Protein AF-A0A662NVP3-F1 (afdb_monomer_lite)

Radius of gyration: 18.23 Å; chains: 1; bounding box: 46×28×44 Å

Sequence (103 aa):
MEHRLTDYFDVPNTKSGKLTREELERILKKAADLIRTRVDYKYILLLLFLKRLSDEWEKEFEEYVKKLMKEGLDRKTAEQIALQDKKSYTISYPHDYLWRDLR

Foldseek 3Di:
DDDDPVVVDVQPPDVVNDGDPVNVVVSVVVVLVVCVVPDPSVVVVVLVVLQVVLVQLVVLLVVQLVVVVVVVDDSVVSNVVSQVCCVSGPDNDDNCSRPVNVD

pLDDT: mean 82.65, std 12.9, range [39.78, 95.69]

Secondary structure (DSSP, 8-state):
----GGGTS-----TTS---HHHHHHHHHHHHHHHTTTS-HHHHHHHHHHHHHHHHHHHHHHHHHHHHHHTT--HHHHHHHHHH-GGGSSS---GGG-HHHH-

Structure (mmCIF, N/CA/C/O backbone):
data_AF-A0A662NVP3-F1
#
_entry.id   AF-A0A662NVP3-F1
#
loop_
_atom_site.group_PDB
_atom_site.id
_atom_site.type_symbol
_atom_site.label_atom_id
_atom_site.label_alt_id
_atom_site.label_comp_id
_atom_site.label_asym_id
_atom_site.label_entity_id
_atom_site.label_seq_id
_atom_site.pdbx_PDB_ins_code
_atom_site.Cartn_x
_atom_site.Cartn_y
_atom_site.Cartn_z
_atom_site.occupancy
_atom_site.B_iso_or_equiv
_atom_site.auth_seq_id
_atom_site.auth_comp_id
_atom_site.auth_asym_id
_atom_site.auth_atom_id
_atom_site.pdbx_PDB_model_num
ATOM 1 N N . MET A 1 1 ? 11.161 -19.809 3.736 1.00 39.78 1 MET A N 1
ATOM 2 C CA . MET A 1 1 ? 12.378 -19.071 4.130 1.00 39.78 1 MET A CA 1
ATOM 3 C C . MET A 1 1 ? 12.218 -17.649 3.634 1.00 39.78 1 MET A C 1
ATOM 5 O O . MET A 1 1 ? 12.147 -17.456 2.428 1.00 39.78 1 MET A O 1
ATOM 9 N N . GLU A 1 2 ? 12.059 -16.675 4.529 1.00 46.97 2 GLU A N 1
ATOM 10 C CA . GLU A 1 2 ? 12.073 -15.263 4.134 1.00 46.97 2 GLU A CA 1
ATOM 11 C C . GLU A 1 2 ? 13.528 -14.830 3.957 1.00 46.97 2 GLU A C 1
ATOM 13 O O . GLU A 1 2 ? 14.263 -14.685 4.931 1.00 46.97 2 GLU A O 1
ATOM 18 N N . HIS A 1 3 ? 13.958 -14.683 2.707 1.00 50.06 3 HIS A N 1
ATOM 19 C CA . HIS A 1 3 ? 15.279 -14.148 2.402 1.00 50.06 3 HIS A CA 1
ATOM 20 C C . HIS A 1 3 ? 15.259 -12.626 2.547 1.00 50.06 3 HIS A C 1
ATOM 22 O O . HIS A 1 3 ? 14.354 -11.952 2.044 1.00 50.06 3 HIS A O 1
ATOM 28 N N . ARG A 1 4 ? 16.252 -12.076 3.243 1.00 58.44 4 ARG A N 1
ATOM 29 C CA . ARG A 1 4 ? 16.399 -10.634 3.438 1.00 58.44 4 ARG A CA 1
ATOM 30 C C . ARG A 1 4 ? 17.073 -10.026 2.214 1.00 58.44 4 ARG A C 1
ATOM 32 O O . ARG A 1 4 ? 17.847 -10.674 1.520 1.00 58.44 4 ARG A O 1
ATOM 39 N N . LEU A 1 5 ? 16.813 -8.744 1.954 1.00 56.41 5 LEU A N 1
ATOM 40 C CA . LEU A 1 5 ? 17.448 -8.023 0.840 1.00 56.41 5 LEU A CA 1
ATOM 41 C C . LEU A 1 5 ? 18.988 -8.066 0.917 1.00 56.41 5 LEU A C 1
ATOM 43 O O . LEU A 1 5 ? 19.663 -8.068 -0.110 1.00 56.41 5 LEU A O 1
ATOM 47 N N . THR A 1 6 ? 19.516 -8.132 2.141 1.00 64.00 6 THR A N 1
ATOM 48 C CA . THR A 1 6 ? 20.941 -8.280 2.467 1.00 64.00 6 THR A CA 1
ATOM 49 C C . THR A 1 6 ? 21.560 -9.566 1.933 1.00 64.00 6 THR A C 1
ATOM 51 O O . THR A 1 6 ? 22.772 -9.626 1.778 1.00 64.00 6 THR A O 1
ATOM 54 N N . ASP A 1 7 ? 20.749 -10.580 1.633 1.00 66.25 7 ASP A N 1
ATOM 55 C CA . ASP A 1 7 ? 21.231 -11.879 1.160 1.00 66.25 7 ASP A CA 1
ATOM 56 C C . ASP A 1 7 ? 21.570 -11.843 -0.342 1.00 66.25 7 ASP A C 1
ATOM 58 O O . ASP A 1 7 ? 22.296 -12.699 -0.839 1.00 66.25 7 ASP A O 1
ATOM 62 N N . TYR A 1 8 ? 21.059 -10.843 -1.070 1.00 61.41 8 TYR A N 1
ATOM 63 C CA . TYR A 1 8 ? 21.214 -10.709 -2.525 1.00 61.41 8 TYR A CA 1
ATOM 64 C C . TYR A 1 8 ? 22.040 -9.494 -2.946 1.00 61.41 8 TYR A C 1
ATOM 66 O O . TYR A 1 8 ? 22.522 -9.434 -4.078 1.00 61.41 8 TYR A O 1
ATOM 74 N N . PHE A 1 9 ? 22.184 -8.507 -2.064 1.00 64.19 9 PHE A N 1
ATOM 75 C CA . PHE A 1 9 ? 22.874 -7.263 -2.367 1.00 64.19 9 PHE A CA 1
ATOM 76 C C . PHE A 1 9 ? 23.893 -6.947 -1.286 1.00 64.19 9 PHE A C 1
ATOM 78 O O . PHE A 1 9 ? 23.583 -6.988 -0.099 1.00 64.19 9 PHE A O 1
ATOM 85 N N . ASP A 1 10 ? 25.085 -6.554 -1.729 1.00 64.62 10 ASP A N 1
ATOM 86 C CA . ASP A 1 10 ? 26.125 -6.004 -0.867 1.00 64.62 10 ASP A CA 1
ATOM 87 C C . ASP A 1 10 ? 25.678 -4.600 -0.418 1.00 64.62 10 ASP A C 1
ATOM 89 O O . ASP A 1 10 ? 25.894 -3.585 -1.095 1.00 64.62 10 ASP A O 1
ATOM 93 N N . VAL A 1 11 ? 24.871 -4.563 0.646 1.00 62.31 11 VAL A N 1
ATOM 94 C CA . VAL A 1 11 ? 24.400 -3.324 1.267 1.00 62.31 11 VAL A CA 1
ATOM 95 C C . VAL A 1 11 ? 25.571 -2.783 2.089 1.00 62.31 11 VAL A C 1
ATOM 97 O O . VAL A 1 11 ? 26.038 -3.491 2.983 1.00 62.31 11 VAL A O 1
ATOM 100 N N . PRO A 1 12 ? 26.072 -1.563 1.809 1.00 56.34 12 PRO A N 1
ATOM 101 C CA . PRO A 1 12 ? 27.128 -0.961 2.604 1.00 56.34 12 PRO A CA 1
ATOM 102 C C . PRO A 1 12 ? 26.730 -1.012 4.075 1.00 56.34 12 PRO A C 1
ATOM 104 O O . PRO A 1 12 ? 25.594 -0.692 4.422 1.00 56.34 12 PRO A O 1
ATOM 107 N N . ASN A 1 13 ? 27.651 -1.451 4.931 1.00 56.69 13 ASN A N 1
ATOM 108 C CA . ASN A 1 13 ? 27.428 -1.531 6.368 1.00 56.69 13 ASN A CA 1
ATOM 109 C C . ASN A 1 13 ? 27.261 -0.110 6.927 1.00 56.69 13 ASN A C 1
ATOM 111 O O . ASN A 1 13 ? 28.217 0.524 7.383 1.00 56.69 13 ASN A O 1
ATOM 115 N N . THR A 1 14 ? 26.051 0.437 6.839 1.00 54.22 14 THR A N 1
ATOM 116 C CA . THR A 1 14 ? 25.699 1.660 7.537 1.00 54.22 14 THR A CA 1
ATOM 117 C C . THR A 1 14 ? 25.790 1.331 9.021 1.00 54.22 14 THR A C 1
ATOM 119 O O . THR A 1 14 ? 25.205 0.359 9.493 1.00 54.22 14 THR A O 1
ATOM 122 N N . LYS A 1 15 ? 26.532 2.134 9.793 1.00 53.69 15 LYS A N 1
ATOM 123 C CA . LYS A 1 15 ? 26.742 1.924 11.243 1.00 53.69 15 LYS A CA 1
ATOM 124 C C . LYS A 1 15 ? 25.439 1.780 12.061 1.00 53.69 15 LYS A C 1
ATOM 126 O O . LYS A 1 15 ? 25.497 1.460 13.241 1.00 53.69 15 LYS A O 1
ATOM 131 N N . SER A 1 16 ? 24.279 2.043 11.454 1.00 58.75 16 SER A N 1
ATOM 132 C CA . SER A 1 16 ? 22.936 1.953 12.026 1.00 58.75 16 SER A CA 1
ATOM 133 C C . SER A 1 16 ? 22.097 0.760 11.532 1.00 58.75 16 SER A C 1
ATOM 135 O O . SER A 1 16 ? 20.962 0.621 11.985 1.00 58.75 16 SER A O 1
ATOM 137 N N . GLY A 1 17 ? 22.591 -0.074 10.604 1.00 62.12 17 GLY A N 1
ATOM 138 C CA . GLY A 1 17 ? 21.832 -1.185 10.006 1.00 62.12 17 GLY A CA 1
ATOM 139 C C . GLY A 1 17 ? 20.607 -0.744 9.193 1.00 62.12 17 GLY A C 1
ATOM 140 O O . GLY A 1 17 ? 19.728 -1.555 8.90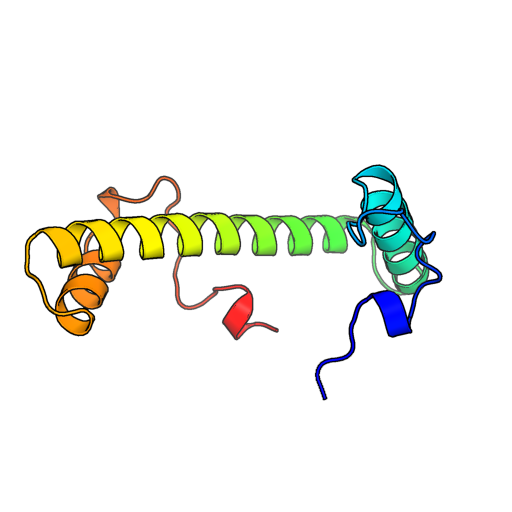3 1.00 62.12 17 GLY A O 1
ATOM 141 N N . LYS A 1 18 ? 20.510 0.548 8.858 1.00 67.56 18 LYS A N 1
ATOM 142 C CA . LYS A 1 18 ? 19.388 1.135 8.120 1.00 67.56 18 LYS A CA 1
ATOM 143 C C . LYS A 1 18 ? 19.816 1.445 6.695 1.00 67.56 18 LYS A C 1
ATOM 145 O O . LYS A 1 18 ? 20.825 2.113 6.480 1.00 67.56 18 LYS A O 1
ATOM 150 N N . LEU A 1 19 ? 19.015 0.978 5.747 1.00 76.69 19 LEU A N 1
ATOM 151 C CA . LEU A 1 19 ? 19.192 1.235 4.324 1.00 76.69 19 LEU A CA 1
ATOM 152 C C . LEU A 1 19 ? 18.910 2.715 4.038 1.00 76.69 19 LEU A C 1
ATOM 154 O O . LEU A 1 19 ? 17.862 3.233 4.438 1.00 76.69 19 LEU A O 1
ATOM 158 N N . THR A 1 20 ? 19.832 3.410 3.376 1.00 85.56 20 THR A N 1
ATOM 159 C CA . THR A 1 20 ? 19.593 4.795 2.953 1.00 85.56 20 THR A CA 1
ATOM 160 C C . THR A 1 20 ? 18.680 4.831 1.729 1.00 85.56 20 THR A C 1
ATOM 162 O O . THR A 1 20 ? 18.533 3.850 0.997 1.00 85.56 20 THR A O 1
ATOM 165 N N . ARG A 1 21 ? 18.066 5.990 1.472 1.00 84.75 21 ARG A N 1
ATOM 166 C CA . ARG A 1 21 ? 17.259 6.191 0.261 1.00 84.75 21 ARG A CA 1
ATOM 167 C C . ARG A 1 21 ? 18.070 5.920 -1.012 1.00 84.75 21 ARG A C 1
ATOM 169 O O . ARG A 1 21 ? 17.584 5.238 -1.905 1.00 84.75 21 ARG A O 1
ATOM 176 N N . GLU A 1 22 ? 19.304 6.413 -1.072 1.00 84.75 22 GLU A N 1
ATOM 177 C CA . GLU A 1 22 ? 20.197 6.236 -2.225 1.00 84.75 22 GLU A CA 1
ATOM 178 C C . GLU A 1 22 ? 20.550 4.761 -2.459 1.00 84.75 22 GLU A C 1
ATOM 180 O O . GLU A 1 22 ? 20.579 4.285 -3.595 1.00 84.75 22 GLU A O 1
ATOM 185 N N . GLU A 1 23 ? 20.782 4.006 -1.383 1.00 83.62 23 GLU A N 1
ATOM 186 C CA . GLU A 1 23 ? 21.033 2.567 -1.459 1.00 83.62 23 GLU A CA 1
ATOM 187 C C . GLU A 1 23 ? 19.811 1.807 -1.970 1.00 83.62 23 GLU A C 1
ATOM 189 O O . GLU A 1 23 ? 19.954 0.926 -2.821 1.00 83.62 23 GLU A O 1
ATOM 194 N N . LEU A 1 24 ? 18.615 2.177 -1.506 1.00 84.75 24 LEU A N 1
ATOM 195 C CA . LEU A 1 24 ? 17.363 1.580 -1.961 1.00 84.75 24 LEU A CA 1
ATOM 196 C C . LEU A 1 24 ? 17.153 1.848 -3.454 1.00 84.75 24 LEU A C 1
ATOM 198 O O . LEU A 1 24 ? 16.883 0.921 -4.217 1.00 84.75 24 LEU A O 1
ATOM 202 N N . GLU A 1 25 ? 17.341 3.095 -3.888 1.00 85.19 25 GLU A N 1
ATOM 203 C CA . GLU A 1 25 ? 17.243 3.483 -5.296 1.00 85.19 25 GLU A CA 1
ATOM 204 C C . GLU A 1 25 ? 18.242 2.707 -6.166 1.00 85.19 25 GLU A C 1
ATOM 206 O O . GLU A 1 25 ? 17.883 2.220 -7.241 1.00 85.19 25 GLU A O 1
ATOM 211 N N . ARG A 1 26 ? 19.483 2.522 -5.696 1.00 85.81 26 ARG A N 1
ATOM 212 C CA . ARG A 1 26 ? 20.505 1.732 -6.398 1.00 85.81 26 ARG A CA 1
ATOM 213 C C . ARG A 1 26 ? 20.094 0.268 -6.554 1.00 85.81 26 ARG A C 1
ATOM 215 O O . ARG A 1 26 ? 20.283 -0.298 -7.631 1.00 85.81 26 ARG A O 1
ATOM 222 N N . ILE A 1 27 ? 19.558 -0.350 -5.503 1.00 85.56 27 ILE A N 1
ATOM 223 C CA . ILE A 1 27 ? 19.117 -1.752 -5.535 1.00 85.56 27 ILE A CA 1
ATOM 224 C C . ILE A 1 27 ? 17.925 -1.918 -6.481 1.00 85.56 27 ILE A C 1
ATOM 226 O O . ILE A 1 27 ? 17.944 -2.809 -7.330 1.00 85.56 27 ILE A O 1
ATOM 230 N N . LEU A 1 28 ? 16.932 -1.029 -6.400 1.00 84.81 28 LEU A N 1
ATOM 231 C CA . LEU A 1 28 ? 15.762 -1.055 -7.280 1.00 84.81 28 LEU A CA 1
ATOM 232 C C . LEU A 1 28 ? 16.150 -0.885 -8.755 1.00 84.81 28 LEU A C 1
ATOM 234 O O . LEU A 1 28 ? 15.641 -1.617 -9.601 1.00 84.81 28 LEU A O 1
ATOM 238 N N . LYS A 1 29 ? 17.093 0.015 -9.069 1.00 83.06 29 LYS A N 1
ATOM 239 C CA . LYS A 1 29 ? 17.630 0.170 -10.432 1.00 83.06 29 LYS A CA 1
ATOM 240 C C . LYS A 1 29 ? 18.324 -1.100 -10.920 1.00 83.06 29 LYS A C 1
ATOM 242 O O . LYS A 1 29 ? 17.992 -1.580 -11.997 1.00 83.06 29 LYS A O 1
ATOM 247 N N . LYS A 1 30 ? 19.209 -1.692 -10.106 1.00 84.81 30 LYS A N 1
ATOM 248 C CA . LYS A 1 30 ? 19.878 -2.961 -10.446 1.00 84.81 30 LYS A CA 1
ATOM 249 C C . LYS A 1 30 ? 18.874 -4.086 -10.705 1.00 84.81 30 LYS A C 1
ATOM 251 O O . LYS A 1 30 ? 19.021 -4.817 -11.677 1.00 84.81 30 LYS A O 1
ATOM 256 N N . ALA A 1 31 ? 17.850 -4.217 -9.864 1.00 82.75 31 ALA A N 1
ATOM 257 C CA . ALA A 1 31 ? 16.800 -5.214 -10.056 1.00 82.75 31 ALA A CA 1
ATOM 258 C C . ALA A 1 31 ? 16.005 -4.963 -11.350 1.00 82.75 31 ALA A C 1
ATOM 260 O O . ALA A 1 31 ? 15.768 -5.892 -12.120 1.00 82.75 31 ALA A O 1
ATOM 261 N N . ALA A 1 32 ? 15.649 -3.707 -11.632 1.00 82.19 32 ALA A N 1
ATOM 262 C CA . ALA A 1 32 ? 14.971 -3.337 -12.869 1.00 82.19 32 ALA A CA 1
ATOM 263 C C . ALA A 1 32 ? 15.829 -3.630 -14.112 1.00 82.19 32 ALA A C 1
ATOM 265 O O . ALA A 1 32 ? 15.315 -4.153 -15.100 1.00 82.19 32 ALA A O 1
ATOM 266 N N . ASP A 1 33 ? 17.139 -3.377 -14.050 1.00 82.88 33 ASP A N 1
ATOM 267 C CA . ASP A 1 33 ? 18.087 -3.682 -15.125 1.00 82.88 33 ASP A CA 1
ATOM 268 C C . ASP A 1 33 ? 18.199 -5.180 -15.437 1.00 82.88 33 ASP A C 1
ATOM 270 O O . ASP A 1 33 ? 18.472 -5.550 -16.578 1.00 82.88 33 ASP A O 1
ATOM 274 N N . LEU A 1 34 ? 17.960 -6.057 -14.461 1.00 81.69 34 LEU A N 1
ATOM 275 C CA .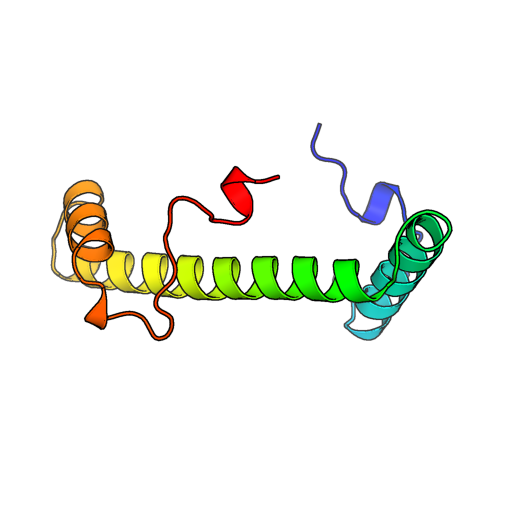 LEU A 1 34 ? 17.916 -7.503 -14.701 1.00 81.69 34 LEU A CA 1
ATOM 276 C C . LEU A 1 34 ? 16.657 -7.915 -15.478 1.00 81.69 34 LEU A C 1
ATOM 278 O O . LEU A 1 34 ? 16.705 -8.818 -16.315 1.00 81.69 34 LEU A O 1
ATOM 282 N N . ILE A 1 35 ? 15.532 -7.245 -15.222 1.00 79.81 35 ILE A N 1
ATOM 283 C CA . ILE A 1 35 ? 14.219 -7.592 -15.786 1.00 79.81 35 ILE A CA 1
ATOM 284 C C . ILE A 1 35 ? 13.989 -6.898 -17.146 1.00 79.81 35 ILE A C 1
ATOM 286 O O . ILE A 1 35 ? 13.278 -7.436 -18.000 1.00 79.81 35 ILE A O 1
ATOM 290 N N . ARG A 1 36 ? 14.651 -5.757 -17.406 1.00 74.19 36 ARG A N 1
ATOM 291 C CA . ARG A 1 36 ? 14.445 -4.909 -18.602 1.00 74.19 36 ARG A CA 1
ATOM 292 C C . ARG A 1 36 ? 14.720 -5.583 -19.946 1.00 74.19 36 ARG A C 1
ATOM 294 O O . ARG A 1 36 ? 14.332 -5.054 -20.979 1.00 74.19 36 ARG A O 1
ATOM 301 N N . THR A 1 37 ? 15.425 -6.712 -19.969 1.00 75.31 37 THR A N 1
ATOM 302 C CA . THR A 1 37 ? 15.702 -7.438 -21.221 1.00 75.31 37 THR A CA 1
ATOM 303 C C . THR A 1 37 ? 14.492 -8.218 -21.729 1.00 75.31 37 THR A C 1
ATOM 305 O O . THR A 1 37 ? 14.472 -8.614 -22.891 1.00 75.31 37 THR A O 1
ATOM 308 N N . ARG A 1 38 ? 13.479 -8.432 -20.878 1.00 77.25 38 ARG A N 1
ATOM 309 C CA . ARG A 1 38 ? 12.292 -9.240 -21.196 1.00 77.25 38 ARG A CA 1
ATOM 310 C C . ARG A 1 38 ? 10.977 -8.467 -21.127 1.00 77.25 38 ARG A C 1
ATOM 312 O O . ARG A 1 38 ? 9.990 -8.929 -21.687 1.00 77.25 38 ARG A O 1
ATOM 319 N N . VAL A 1 39 ? 10.946 -7.323 -20.441 1.00 73.19 39 VAL A N 1
ATOM 320 C CA . VAL A 1 39 ? 9.729 -6.536 -20.188 1.00 73.19 39 VAL A CA 1
ATOM 321 C C . VAL A 1 39 ? 10.051 -5.038 -20.236 1.00 73.19 39 VAL A C 1
ATOM 323 O O . VAL A 1 39 ? 11.093 -4.606 -19.748 1.00 73.19 39 VAL A O 1
ATOM 326 N N . ASP A 1 40 ? 9.150 -4.244 -20.820 1.00 80.25 40 ASP A N 1
ATOM 327 C CA . ASP A 1 40 ? 9.249 -2.778 -20.902 1.00 80.25 40 ASP A CA 1
ATOM 328 C C . ASP A 1 40 ? 9.224 -2.132 -19.496 1.00 80.25 40 ASP A C 1
ATOM 330 O O . A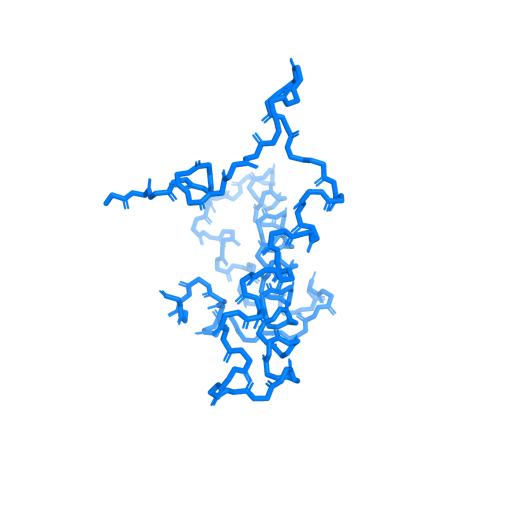SP A 1 40 ? 8.417 -2.496 -18.636 1.00 80.25 40 ASP A O 1
ATOM 334 N N . TYR A 1 41 ? 10.095 -1.145 -19.261 1.00 74.06 41 TYR A N 1
ATOM 335 C CA . TYR A 1 41 ? 10.277 -0.474 -17.969 1.00 74.06 41 TYR A CA 1
ATOM 336 C C . TYR A 1 41 ? 8.987 0.154 -17.419 1.00 74.06 41 TYR A C 1
ATOM 338 O O . TYR A 1 41 ? 8.791 0.215 -16.202 1.00 74.06 41 TYR A O 1
ATOM 346 N N . LYS A 1 42 ? 8.061 0.563 -18.295 1.00 79.75 42 LYS A N 1
ATOM 347 C CA . LYS A 1 42 ? 6.765 1.130 -17.889 1.00 79.75 42 LYS A CA 1
ATOM 348 C C . LYS A 1 42 ? 5.942 0.196 -16.992 1.00 79.75 42 LYS A C 1
ATOM 350 O O . LYS A 1 42 ? 5.196 0.673 -16.141 1.00 79.75 42 LYS A O 1
ATOM 355 N N . TYR A 1 43 ? 6.099 -1.123 -17.134 1.00 82.81 43 TYR A N 1
ATOM 356 C CA . TYR A 1 43 ? 5.362 -2.092 -16.320 1.00 82.81 43 TYR A CA 1
ATOM 357 C C . TYR A 1 43 ? 5.870 -2.148 -14.876 1.00 82.81 43 TYR A C 1
ATOM 359 O O . TYR A 1 43 ? 5.077 -2.352 -13.963 1.00 82.81 43 TYR A O 1
ATOM 367 N N . ILE A 1 44 ? 7.161 -1.891 -14.641 1.00 82.38 44 ILE A N 1
ATOM 368 C CA . ILE A 1 44 ? 7.708 -1.798 -13.278 1.00 82.38 44 ILE A CA 1
ATOM 369 C C . ILE A 1 44 ? 7.070 -0.616 -12.545 1.00 82.38 44 ILE A C 1
ATOM 371 O O . ILE A 1 44 ? 6.683 -0.746 -11.388 1.00 82.38 44 ILE A O 1
ATOM 375 N N . LEU A 1 45 ? 6.903 0.520 -13.229 1.00 84.50 45 LEU A N 1
ATOM 376 C CA . LEU A 1 45 ? 6.236 1.690 -12.655 1.00 84.50 45 LEU A CA 1
ATOM 377 C C . LEU A 1 45 ? 4.773 1.395 -12.307 1.00 84.50 45 LEU A C 1
ATOM 379 O O . LEU A 1 45 ? 4.318 1.801 -11.241 1.00 84.50 45 LEU A O 1
ATOM 383 N N . LEU A 1 46 ? 4.061 0.641 -13.153 1.00 88.19 46 LEU A N 1
ATOM 384 C CA . LEU A 1 46 ? 2.694 0.203 -12.862 1.00 88.19 46 LEU A CA 1
ATOM 385 C C . LEU A 1 46 ? 2.631 -0.680 -11.606 1.00 88.19 46 LEU A C 1
ATOM 387 O O . LEU A 1 46 ? 1.763 -0.478 -10.761 1.00 88.19 46 LEU A O 1
ATOM 391 N N . LEU A 1 47 ? 3.568 -1.619 -11.451 1.00 87.62 47 LEU A N 1
ATOM 392 C CA . LEU A 1 47 ? 3.643 -2.484 -10.269 1.00 87.62 47 LEU A CA 1
ATOM 393 C C . LEU A 1 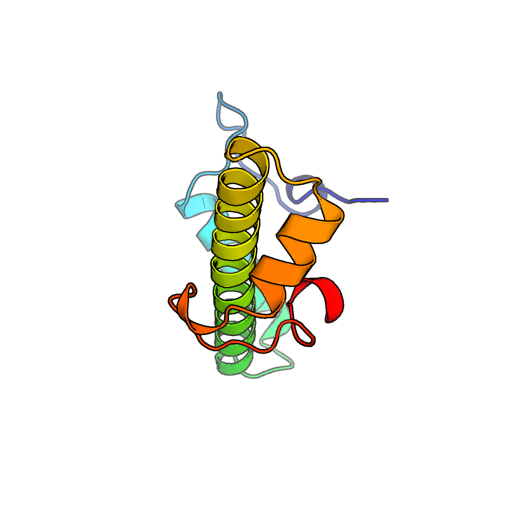47 ? 3.974 -1.693 -8.998 1.00 87.62 47 LEU A C 1
ATOM 395 O O . LEU A 1 47 ? 3.350 -1.904 -7.962 1.00 87.62 47 LEU A O 1
ATOM 399 N N . LEU A 1 48 ? 4.913 -0.747 -9.072 1.00 88.94 48 LEU A N 1
ATOM 400 C CA . LEU A 1 48 ? 5.240 0.135 -7.948 1.00 88.94 48 LEU A CA 1
ATOM 401 C C . LEU A 1 48 ? 4.056 1.030 -7.565 1.00 88.94 48 LEU A C 1
ATOM 403 O O . LEU A 1 48 ? 3.805 1.247 -6.381 1.00 88.94 48 LEU A O 1
ATOM 407 N N . PHE A 1 49 ? 3.311 1.517 -8.555 1.00 90.88 49 PHE A N 1
ATOM 408 C CA . PHE A 1 49 ? 2.090 2.280 -8.329 1.00 90.88 49 PHE A CA 1
ATOM 409 C C . PHE A 1 49 ? 1.013 1.430 -7.644 1.00 90.88 49 PHE A C 1
ATOM 411 O O . PHE A 1 49 ? 0.471 1.850 -6.624 1.00 90.88 49 PHE A O 1
ATOM 418 N N . LEU A 1 50 ? 0.761 0.212 -8.135 1.00 91.69 50 LEU A N 1
ATOM 419 C CA . LEU A 1 50 ? -0.186 -0.726 -7.526 1.00 91.69 50 LEU A CA 1
ATOM 420 C C . LEU A 1 50 ? 0.197 -1.061 -6.079 1.00 91.69 50 LEU A C 1
ATOM 422 O O . LEU A 1 50 ? -0.652 -1.028 -5.185 1.00 91.69 50 LEU A O 1
ATOM 426 N N . LYS A 1 51 ? 1.488 -1.319 -5.834 1.00 92.75 51 LYS A N 1
ATOM 427 C CA . LYS A 1 51 ? 2.022 -1.518 -4.485 1.00 92.75 51 LYS A CA 1
ATOM 428 C C . LYS A 1 51 ? 1.731 -0.310 -3.600 1.00 92.75 51 LYS A C 1
ATOM 430 O O . LYS A 1 51 ? 1.228 -0.483 -2.495 1.00 92.75 51 LYS A O 1
ATOM 435 N N . ARG A 1 52 ? 1.994 0.908 -4.086 1.00 93.50 52 ARG A N 1
ATOM 436 C CA . ARG A 1 52 ? 1.759 2.133 -3.314 1.00 93.50 52 ARG A CA 1
ATOM 437 C C . ARG A 1 52 ? 0.280 2.355 -2.992 1.00 93.50 52 ARG A C 1
ATOM 439 O O . ARG A 1 52 ? -0.016 2.760 -1.873 1.00 93.50 52 ARG A O 1
ATOM 446 N N . LEU A 1 53 ? -0.625 2.094 -3.938 1.00 93.31 53 LEU A N 1
ATOM 447 C CA . LEU A 1 53 ? -2.070 2.177 -3.701 1.00 93.31 53 LEU A CA 1
ATOM 448 C C . LEU A 1 53 ? -2.509 1.213 -2.598 1.00 93.31 53 LEU A C 1
ATOM 450 O O . LEU A 1 53 ? -3.210 1.619 -1.675 1.00 93.31 53 LEU A O 1
ATOM 454 N N . SER A 1 54 ? -2.046 -0.037 -2.676 1.00 93.94 54 SER A N 1
ATOM 455 C CA . SER A 1 54 ? -2.339 -1.042 -1.654 1.00 93.94 54 SER A CA 1
ATOM 456 C C . SER A 1 54 ? -1.789 -0.629 -0.288 1.00 93.94 54 SER A C 1
ATOM 458 O O . SER A 1 54 ? -2.501 -0.723 0.702 1.00 93.94 54 SER A O 1
ATOM 460 N N . ASP A 1 55 ? -0.556 -0.118 -0.233 1.00 94.00 55 ASP A N 1
ATOM 461 C CA . ASP A 1 55 ? 0.083 0.302 1.021 1.00 94.00 55 ASP A CA 1
ATOM 462 C C . ASP A 1 55 ? -0.646 1.455 1.708 1.00 94.00 55 ASP A C 1
ATOM 464 O O . ASP A 1 55 ? -0.789 1.448 2.931 1.00 94.00 55 ASP A O 1
ATOM 468 N N . GLU A 1 56 ? -1.090 2.459 0.947 1.00 94.31 56 GLU A N 1
ATOM 469 C CA . GLU A 1 56 ? -1.841 3.574 1.529 1.00 94.31 56 GLU A CA 1
ATOM 470 C C . GLU A 1 56 ? -3.205 3.102 2.038 1.00 94.31 56 GLU A C 1
ATOM 472 O O . GLU A 1 56 ? -3.587 3.440 3.156 1.00 94.31 56 GLU A O 1
ATOM 477 N N . TRP A 1 57 ? -3.897 2.256 1.267 1.00 94.19 57 TRP A N 1
ATOM 478 C CA . TRP A 1 57 ? -5.184 1.708 1.681 1.00 94.19 57 TRP A CA 1
ATOM 479 C C . TRP A 1 57 ? -5.063 0.841 2.945 1.00 94.19 57 TRP A C 1
ATOM 481 O O . TRP A 1 57 ? -5.812 1.048 3.897 1.00 94.19 57 TRP A O 1
ATOM 491 N N . GLU A 1 58 ? -4.089 -0.081 3.009 1.00 93.88 58 GLU A N 1
ATOM 492 C CA . GLU A 1 58 ? -3.853 -0.928 4.195 1.00 93.88 58 GLU A CA 1
ATOM 493 C C . GLU A 1 58 ? -3.527 -0.084 5.434 1.00 93.88 58 GLU A C 1
ATOM 495 O O . GLU A 1 58 ? -3.970 -0.395 6.542 1.00 93.88 58 GLU A O 1
ATOM 500 N N . LYS A 1 59 ? -2.762 0.998 5.256 1.00 94.50 59 LYS A N 1
ATOM 501 C CA . LYS A 1 59 ? -2.420 1.922 6.338 1.00 94.50 59 LYS A CA 1
ATOM 502 C C . LYS A 1 59 ? -3.660 2.641 6.870 1.00 94.50 59 LYS A C 1
ATOM 504 O O . LYS A 1 59 ? -3.875 2.632 8.081 1.00 94.50 59 LYS A O 1
ATOM 509 N N . GLU A 1 60 ? -4.469 3.238 5.996 1.00 94.38 60 GLU A N 1
ATOM 510 C CA . GLU A 1 60 ? -5.714 3.913 6.389 1.00 94.38 60 GLU A CA 1
ATOM 511 C C . GLU A 1 60 ? -6.691 2.935 7.052 1.00 94.38 60 GLU A C 1
ATOM 513 O O . GLU A 1 60 ? -7.297 3.260 8.074 1.00 94.38 60 GLU A O 1
ATOM 518 N N . PHE A 1 61 ? -6.784 1.711 6.525 1.00 94.62 61 PHE A N 1
ATOM 519 C CA . PHE A 1 61 ? -7.611 0.648 7.087 1.00 94.62 61 PHE A CA 1
ATOM 520 C C . PHE A 1 61 ? -7.189 0.324 8.518 1.00 94.62 61 PHE A C 1
ATOM 522 O O . PHE A 1 61 ? -8.006 0.378 9.436 1.00 94.62 61 PHE A O 1
ATOM 529 N N . GLU A 1 62 ? -5.902 0.061 8.740 1.00 94.81 62 GLU A N 1
ATOM 530 C CA . GLU A 1 62 ? -5.385 -0.272 10.065 1.00 94.81 62 GLU A CA 1
ATOM 531 C C . GLU A 1 62 ? -5.530 0.895 11.055 1.00 94.81 62 GLU A C 1
ATOM 533 O O . GLU A 1 62 ? -5.842 0.687 12.229 1.00 94.81 62 GLU A O 1
ATOM 538 N N . GLU A 1 63 ? -5.323 2.133 10.606 1.00 94.88 63 GLU A N 1
ATOM 539 C CA . GLU A 1 63 ? -5.543 3.327 11.424 1.00 94.88 63 GLU A CA 1
ATOM 540 C C . GLU A 1 63 ? -7.013 3.489 11.819 1.00 94.88 63 GLU A C 1
ATOM 542 O O . GLU A 1 63 ? -7.299 3.820 12.974 1.00 94.88 63 GLU A O 1
ATOM 547 N N . TYR A 1 64 ? -7.944 3.234 10.899 1.00 94.56 64 TYR A N 1
ATOM 548 C CA . TYR A 1 64 ? -9.370 3.341 11.176 1.00 94.56 64 TYR A CA 1
ATOM 549 C C . TYR A 1 64 ? -9.853 2.238 12.118 1.00 94.56 64 TYR A C 1
ATOM 551 O O . TYR A 1 64 ? -10.501 2.532 13.124 1.00 94.56 64 TYR A O 1
ATOM 559 N N . VAL A 1 65 ? -9.435 0.991 11.893 1.00 94.81 65 VAL A N 1
ATOM 560 C CA . VAL A 1 65 ? -9.746 -0.117 12.803 1.00 94.81 65 VAL A CA 1
ATOM 561 C C . VAL A 1 65 ? -9.202 0.164 14.205 1.00 94.81 65 VAL A C 1
ATOM 563 O O . VAL A 1 65 ? -9.914 -0.016 15.191 1.00 94.81 65 VAL A O 1
ATOM 566 N N . LYS A 1 66 ? -7.981 0.701 14.329 1.00 95.69 66 LYS A N 1
ATOM 567 C CA . LYS A 1 66 ? -7.430 1.125 15.628 1.00 95.69 66 LYS A CA 1
ATOM 568 C C . LYS A 1 66 ? -8.251 2.224 16.302 1.00 95.69 66 LYS A C 1
ATOM 570 O O . LYS A 1 66 ? -8.309 2.240 17.529 1.00 95.69 66 LYS A O 1
ATOM 575 N N . LYS A 1 67 ? -8.852 3.154 15.551 1.00 94.69 67 LYS A N 1
ATOM 576 C CA . LYS A 1 67 ? -9.750 4.180 16.114 1.00 94.69 67 LYS A CA 1
ATOM 577 C C . LYS A 1 67 ? -11.022 3.539 16.670 1.00 94.69 67 LYS A C 1
ATOM 579 O O . LYS A 1 67 ? -11.320 3.743 17.839 1.00 94.69 67 LYS A O 1
ATOM 584 N N . LEU A 1 68 ? -11.676 2.679 15.893 1.00 93.75 68 LEU A N 1
ATOM 585 C CA . LEU A 1 68 ? -12.882 1.953 16.307 1.00 93.75 68 LEU A CA 1
ATOM 586 C C . LEU A 1 68 ? -12.634 1.054 17.530 1.00 93.75 68 LEU A C 1
ATOM 588 O O . LEU A 1 68 ? -13.439 1.006 18.457 1.00 93.75 68 LEU A O 1
ATOM 592 N N . MET A 1 69 ? -11.478 0.391 17.592 1.00 94.69 69 MET A N 1
ATOM 593 C CA . MET A 1 69 ? -11.092 -0.397 18.766 1.00 94.69 69 MET A CA 1
ATOM 594 C C . MET A 1 69 ? -10.898 0.463 20.022 1.00 94.69 69 MET A C 1
ATOM 596 O O . MET A 1 69 ? -11.222 0.024 21.122 1.00 94.69 69 MET A O 1
ATOM 600 N N . LYS A 1 70 ? -10.391 1.697 19.885 1.00 95.19 70 LYS A N 1
ATOM 601 C CA . LYS A 1 70 ? -10.280 2.641 21.014 1.00 95.19 70 LYS A CA 1
ATOM 602 C C . LYS A 1 70 ? -11.642 3.117 21.516 1.00 95.19 70 LYS A C 1
ATOM 604 O O . LYS A 1 70 ? -11.752 3.478 22.682 1.00 95.19 70 LYS A O 1
ATOM 609 N N . GLU A 1 71 ? -12.659 3.090 20.663 1.00 93.06 71 GLU A N 1
ATOM 610 C CA . GLU A 1 71 ? -14.051 3.384 21.018 1.00 93.06 71 GLU A CA 1
ATOM 611 C C . GLU A 1 71 ? -14.750 2.193 21.703 1.00 93.06 71 GLU A C 1
ATOM 613 O O . GLU A 1 71 ? -15.900 2.306 22.119 1.00 93.06 71 GLU A O 1
ATOM 618 N N . GLY A 1 72 ? -14.045 1.069 21.885 1.00 92.81 72 GLY A N 1
ATOM 619 C CA . GLY A 1 72 ? -14.519 -0.099 22.631 1.00 92.81 72 GLY A CA 1
ATOM 620 C C . GLY A 1 72 ? -15.072 -1.229 21.764 1.00 92.81 72 GLY A C 1
ATOM 621 O O . GLY A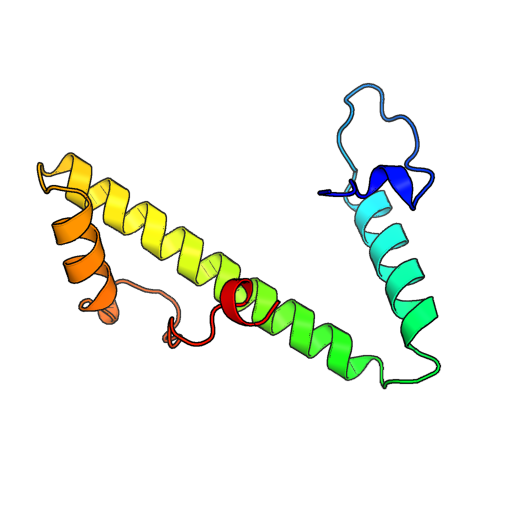 1 72 ? -15.629 -2.185 22.303 1.00 92.81 72 GLY A O 1
ATOM 622 N N . LEU A 1 73 ? -14.925 -1.151 20.438 1.00 92.06 73 LEU A N 1
ATOM 623 C CA . LEU A 1 73 ? -15.338 -2.222 19.532 1.00 92.06 73 LEU A CA 1
ATOM 624 C C . LEU A 1 73 ? -14.319 -3.368 19.509 1.00 92.06 73 LEU A C 1
ATOM 626 O O . LEU A 1 73 ? -13.106 -3.154 19.539 1.00 92.06 73 LEU A O 1
ATOM 630 N N . ASP A 1 74 ? -14.821 -4.598 19.389 1.00 93.81 74 ASP A N 1
ATOM 631 C CA . ASP A 1 74 ? -13.976 -5.754 19.089 1.00 93.81 74 ASP A CA 1
ATOM 632 C C . ASP A 1 74 ? -13.340 -5.620 17.696 1.00 93.81 74 ASP A C 1
ATOM 634 O O . ASP A 1 74 ? -13.929 -5.037 16.779 1.00 93.81 74 ASP A O 1
ATOM 638 N N . ARG A 1 75 ? -12.148 -6.204 17.522 1.00 92.81 75 ARG A N 1
ATOM 639 C CA . ARG A 1 75 ? -11.379 -6.127 16.274 1.00 92.81 75 ARG A CA 1
ATOM 640 C C . ARG A 1 75 ? -12.197 -6.582 15.066 1.00 92.81 75 ARG A C 1
ATOM 642 O O . ARG A 1 75 ? -12.182 -5.891 14.054 1.00 92.81 75 ARG A O 1
ATOM 649 N N . LYS A 1 76 ? -12.931 -7.698 15.164 1.00 94.00 76 LYS A N 1
ATOM 650 C CA . LYS A 1 76 ? -13.694 -8.236 14.022 1.00 94.00 76 LYS A CA 1
ATOM 651 C C . LYS A 1 76 ? -14.802 -7.286 13.587 1.00 94.00 76 LYS A C 1
ATOM 653 O O . LYS A 1 76 ? -14.994 -7.054 12.397 1.00 94.00 76 LYS A O 1
ATOM 658 N N . THR A 1 77 ? -15.515 -6.719 14.554 1.00 92.88 77 THR A N 1
ATOM 659 C CA . THR A 1 77 ? -16.582 -5.749 14.290 1.00 92.88 77 THR A CA 1
ATOM 660 C C . THR A 1 77 ? -16.011 -4.465 13.695 1.00 92.88 77 THR A C 1
ATOM 662 O O . THR A 1 77 ? -16.551 -3.946 12.721 1.00 92.88 77 THR A O 1
ATOM 665 N N . ALA A 1 78 ? -14.889 -3.983 14.231 1.00 93.56 78 ALA A N 1
ATOM 666 C CA . ALA A 1 78 ? -14.199 -2.806 13.720 1.00 93.56 78 ALA A CA 1
ATOM 667 C C . ALA A 1 78 ? -13.716 -2.996 12.270 1.00 93.56 78 ALA A C 1
ATOM 669 O O . ALA A 1 78 ? -13.882 -2.097 11.451 1.00 93.56 78 ALA A O 1
ATOM 670 N N . GLU A 1 79 ? -13.188 -4.172 11.924 1.00 93.38 79 GLU A N 1
ATOM 671 C CA . GLU A 1 79 ? -12.806 -4.510 10.546 1.00 93.38 79 GLU A CA 1
ATOM 672 C C . GLU A 1 79 ? -14.012 -4.530 9.602 1.00 93.38 79 GLU A C 1
ATOM 674 O O . GLU A 1 79 ? -13.940 -3.962 8.515 1.00 93.38 79 GLU A O 1
ATOM 679 N N . GLN A 1 80 ? -15.142 -5.118 10.007 1.00 93.25 80 GLN A N 1
ATOM 680 C CA . GLN A 1 80 ? -16.348 -5.121 9.171 1.00 93.25 80 GLN A CA 1
ATOM 681 C C . GLN A 1 80 ? -16.882 -3.713 8.906 1.00 93.25 80 GLN A C 1
ATOM 683 O O . GLN A 1 80 ? -17.257 -3.407 7.774 1.00 93.25 80 GLN A O 1
ATOM 688 N N . ILE A 1 81 ? -16.885 -2.851 9.924 1.00 91.56 81 ILE A N 1
ATOM 689 C CA . ILE A 1 81 ? -17.279 -1.446 9.774 1.00 91.56 81 ILE A CA 1
ATOM 690 C C . ILE A 1 81 ? -16.316 -0.731 8.822 1.00 91.56 81 ILE A C 1
ATOM 692 O O . ILE A 1 81 ? -16.764 -0.064 7.890 1.00 91.56 81 ILE A O 1
ATOM 696 N N . ALA A 1 82 ? -15.008 -0.927 9.001 1.00 91.69 82 ALA A N 1
ATOM 697 C CA . ALA A 1 82 ? -13.983 -0.337 8.147 1.00 91.69 82 ALA A CA 1
ATOM 698 C C . ALA A 1 82 ? -14.134 -0.757 6.673 1.00 91.69 82 ALA A C 1
ATOM 700 O O . ALA A 1 82 ? -14.061 0.082 5.783 1.00 91.69 82 ALA A O 1
ATOM 701 N N . LEU A 1 83 ? -14.447 -2.026 6.392 1.00 90.62 83 LEU A N 1
ATOM 702 C CA . LEU A 1 83 ? -14.693 -2.501 5.022 1.00 90.62 83 LEU A CA 1
ATOM 703 C C . LEU A 1 83 ? -15.964 -1.908 4.389 1.00 90.62 83 LEU A C 1
ATOM 705 O O . LEU A 1 83 ? -16.025 -1.723 3.170 1.00 90.62 83 LEU A O 1
ATOM 709 N N . GLN A 1 84 ? -16.993 -1.630 5.193 1.00 88.88 84 GLN A N 1
ATOM 710 C CA . GLN A 1 84 ? -18.257 -1.075 4.705 1.00 88.88 84 GLN A CA 1
ATOM 711 C C . GLN A 1 84 ? -18.183 0.437 4.475 1.00 88.88 84 GLN A C 1
ATOM 713 O O . GLN A 1 84 ? -18.778 0.942 3.516 1.00 88.88 84 GLN A O 1
ATOM 718 N N . ASP A 1 85 ? -17.440 1.165 5.309 1.00 87.62 85 ASP A N 1
ATOM 719 C CA . ASP A 1 85 ? -17.346 2.620 5.237 1.00 87.62 85 ASP A CA 1
ATOM 720 C C . ASP A 1 85 ? -16.317 3.111 4.207 1.00 87.62 85 ASP A C 1
ATOM 722 O O . ASP A 1 85 ? -15.265 3.672 4.512 1.00 87.62 85 ASP A O 1
ATOM 726 N N . LYS A 1 86 ? -16.670 2.962 2.930 1.00 80.56 86 LYS A N 1
ATOM 727 C CA . LYS A 1 86 ? -15.836 3.392 1.796 1.00 80.56 86 LYS A CA 1
ATOM 728 C C . LYS A 1 86 ? -15.548 4.898 1.757 1.00 80.56 86 LYS A C 1
ATOM 730 O O . LYS A 1 86 ? -14.661 5.307 1.014 1.00 80.56 86 LYS A O 1
ATOM 735 N N . LYS A 1 87 ? -16.297 5.731 2.491 1.00 82.12 87 LYS A N 1
ATOM 736 C CA . LYS A 1 87 ? -16.126 7.196 2.487 1.00 82.12 87 LYS A CA 1
ATOM 737 C C . LYS A 1 87 ? -14.984 7.659 3.387 1.00 82.12 87 LYS A C 1
ATOM 739 O O . LYS A 1 87 ? -14.512 8.778 3.216 1.00 82.12 87 LYS A O 1
ATOM 744 N N . SER A 1 88 ? -14.553 6.811 4.317 1.00 81.00 88 SER A N 1
ATOM 745 C CA . SER A 1 88 ? -13.475 7.111 5.261 1.00 81.00 88 SER A CA 1
ATOM 746 C C . SER A 1 88 ? -12.069 6.991 4.658 1.00 81.00 88 SER A C 1
ATOM 748 O O . SER A 1 88 ? -11.099 7.359 5.317 1.00 81.00 88 SER A O 1
ATOM 750 N N . TYR A 1 89 ? -11.953 6.525 3.410 1.00 87.88 89 TYR A N 1
ATOM 751 C CA . TYR A 1 89 ? -10.682 6.317 2.713 1.00 87.88 89 TYR A CA 1
ATOM 752 C C . TYR A 1 89 ? -10.403 7.417 1.697 1.00 87.88 89 TYR A C 1
ATOM 754 O O . TYR A 1 89 ? -11.303 7.866 0.983 1.00 87.88 89 TYR A O 1
ATOM 762 N N . THR A 1 90 ? -9.134 7.797 1.565 1.00 88.25 90 THR A N 1
ATOM 763 C CA . THR A 1 90 ? -8.702 8.782 0.562 1.00 88.25 90 THR A CA 1
ATOM 764 C C . THR A 1 90 ? -8.846 8.226 -0.853 1.00 88.25 90 THR A C 1
ATOM 766 O O . THR A 1 90 ? -9.120 8.964 -1.800 1.00 88.25 90 THR A O 1
ATOM 769 N N . ILE A 1 91 ? -8.661 6.913 -1.011 1.00 85.44 91 ILE A N 1
ATOM 770 C CA . ILE A 1 91 ? -8.655 6.235 -2.306 1.00 85.44 91 ILE A CA 1
ATOM 771 C C . ILE A 1 91 ? -9.751 5.172 -2.328 1.00 85.44 91 ILE A C 1
ATOM 773 O O . ILE A 1 91 ? -9.783 4.267 -1.495 1.00 85.44 91 ILE A O 1
ATOM 777 N N . SER A 1 92 ? -10.615 5.235 -3.345 1.00 84.38 92 SER A N 1
ATOM 778 C CA . SER A 1 92 ? -11.535 4.139 -3.646 1.00 84.38 92 SER A CA 1
ATOM 779 C C . SER A 1 92 ? -10.767 3.009 -4.331 1.00 84.38 92 SER A C 1
ATOM 781 O O . SER A 1 92 ? -10.458 3.082 -5.520 1.00 84.38 92 SER A O 1
ATOM 783 N N . TYR A 1 93 ? -10.416 1.987 -3.556 1.00 84.56 93 TYR A N 1
ATOM 784 C CA . TYR A 1 93 ? -9.627 0.841 -3.996 1.00 84.56 93 TYR A CA 1
ATOM 785 C C . TYR A 1 93 ? -10.326 -0.457 -3.569 1.00 84.56 93 TYR A C 1
ATOM 787 O O . TYR A 1 93 ? -10.695 -0.574 -2.398 1.00 84.56 93 TYR A O 1
ATOM 795 N N . PRO A 1 94 ? -10.562 -1.429 -4.471 1.00 86.75 94 PRO A N 1
ATOM 796 C CA . PRO A 1 94 ? -11.154 -2.697 -4.069 1.00 86.75 94 PRO A CA 1
ATOM 797 C C . PRO A 1 94 ? -10.128 -3.515 -3.280 1.00 86.75 94 PRO A C 1
ATOM 799 O 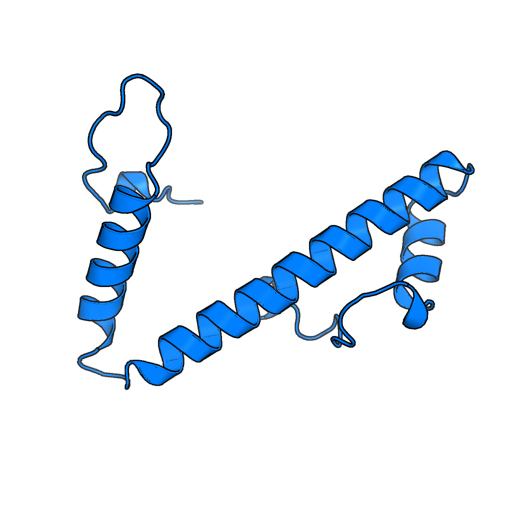O . PRO A 1 94 ? -9.070 -3.864 -3.804 1.00 86.75 94 PRO A O 1
ATOM 802 N N . HIS A 1 95 ? -10.457 -3.839 -2.031 1.00 85.44 95 HIS A N 1
ATOM 803 C CA . HIS A 1 95 ? -9.553 -4.565 -1.136 1.00 85.44 95 HIS A CA 1
ATOM 804 C C . HIS A 1 95 ? -9.247 -5.997 -1.608 1.00 85.44 95 HIS A C 1
ATOM 806 O O . HIS A 1 95 ? -8.261 -6.574 -1.178 1.00 85.44 95 HIS A O 1
ATOM 812 N N . ASP A 1 96 ? -10.047 -6.569 -2.513 1.00 88.06 96 ASP A N 1
ATOM 813 C CA . ASP A 1 96 ? -9.800 -7.905 -3.079 1.00 88.06 96 ASP A CA 1
ATOM 814 C C . ASP A 1 96 ? -8.557 -7.960 -3.987 1.00 88.06 96 ASP A C 1
ATOM 816 O O . ASP A 1 96 ? -8.084 -9.038 -4.335 1.00 88.06 96 ASP A O 1
ATOM 820 N N . TYR A 1 97 ? -8.032 -6.799 -4.396 1.00 90.19 97 TYR A N 1
ATOM 821 C CA . TYR A 1 97 ? -6.848 -6.692 -5.252 1.00 90.19 97 TYR A CA 1
ATOM 822 C C . TYR A 1 97 ? -5.655 -6.088 -4.517 1.00 90.19 97 TYR A C 1
ATOM 824 O O . TYR A 1 97 ? -4.794 -5.462 -5.139 1.00 90.19 97 TYR A O 1
ATOM 832 N N . LEU A 1 98 ? -5.586 -6.211 -3.191 1.00 91.94 98 LEU A N 1
ATOM 833 C CA . LEU A 1 98 ? -4.416 -5.746 -2.457 1.00 91.94 98 LEU A CA 1
ATOM 834 C C . LEU A 1 98 ? -3.163 -6.461 -2.955 1.00 91.94 98 LEU A C 1
ATOM 836 O O . LEU A 1 98 ? -3.157 -7.652 -3.253 1.00 91.94 98 LEU A O 1
ATOM 840 N N . TRP A 1 99 ? -2.059 -5.721 -3.017 1.00 92.56 99 TRP A N 1
ATOM 841 C CA . TRP A 1 99 ? -0.770 -6.244 -3.460 1.00 92.56 99 TRP A CA 1
ATOM 842 C C . TRP A 1 99 ? -0.358 -7.518 -2.713 1.00 92.56 99 TRP A C 1
ATOM 844 O O . TRP A 1 99 ? 0.312 -8.377 -3.279 1.00 92.56 99 TRP A O 1
ATOM 854 N N . ARG A 1 100 ? -0.738 -7.633 -1.435 1.00 89.25 100 ARG A N 1
ATOM 855 C CA . ARG A 1 100 ? -0.461 -8.805 -0.600 1.00 89.25 100 ARG A CA 1
ATOM 856 C C . ARG A 1 100 ? -1.095 -10.083 -1.146 1.00 89.25 100 ARG A C 1
ATOM 858 O O . ARG A 1 100 ? -0.474 -11.130 -1.027 1.00 89.25 100 ARG A O 1
ATOM 865 N N . ASP A 1 101 ? -2.267 -9.976 -1.761 1.00 89.12 101 ASP A N 1
ATOM 866 C CA . ASP A 1 101 ? -3.023 -11.115 -2.286 1.00 89.12 101 ASP A CA 1
ATOM 867 C C . ASP A 1 101 ? -2.591 -11.489 -3.713 1.00 89.12 101 ASP A C 1
ATOM 869 O O . ASP A 1 101 ? -2.854 -12.592 -4.185 1.00 89.12 101 ASP A O 1
ATOM 873 N N . LEU A 1 102 ? -1.896 -10.577 -4.401 1.00 86.31 102 LEU A N 1
ATOM 874 C CA . LEU A 1 102 ? -1.390 -10.765 -5.764 1.00 86.31 102 LEU A CA 1
ATOM 875 C C . LEU A 1 102 ? 0.053 -11.304 -5.827 1.00 86.31 102 LEU A C 1
ATOM 877 O O . LEU A 1 102 ? 0.515 -11.637 -6.920 1.00 86.31 102 LEU A O 1
ATOM 881 N N . ARG A 1 103 ? 0.785 -11.321 -4.704 1.00 77.19 103 ARG A N 1
ATOM 882 C CA . ARG A 1 103 ? 2.229 -11.614 -4.642 1.00 77.19 103 ARG A CA 1
ATOM 883 C C . ARG A 1 103 ? 2.547 -13.060 -4.276 1.00 77.19 103 ARG A C 1
ATOM 885 O O . ARG A 1 103 ? 1.961 -13.572 -3.304 1.00 77.19 103 ARG A O 1
#